Protein AF-A0A949TJ76-F1 (afdb_monomer_lite)

Structure (mmCIF, N/CA/C/O backbone):
data_AF-A0A949TJ76-F1
#
_entry.id   AF-A0A949TJ76-F1
#
loop_
_atom_site.group_PDB
_atom_site.id
_atom_site.type_symbol
_atom_site.label_atom_id
_atom_site.label_a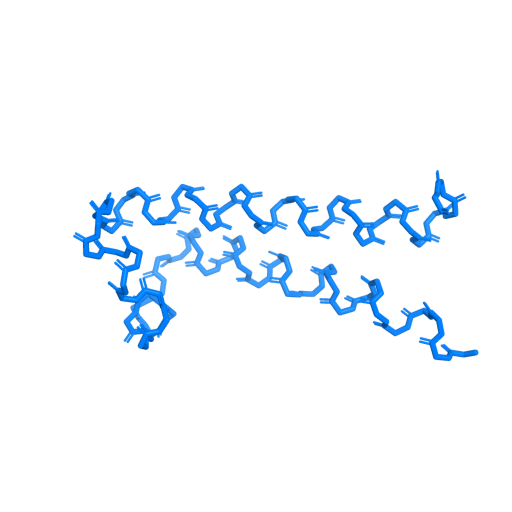lt_id
_atom_site.label_comp_id
_atom_site.label_asym_id
_atom_site.label_entity_id
_atom_site.label_seq_id
_atom_site.pdbx_PDB_ins_code
_atom_site.Cartn_x
_atom_site.Cartn_y
_atom_site.Cartn_z
_atom_site.occupancy
_atom_site.B_iso_or_equiv
_atom_site.auth_seq_id
_atom_site.auth_comp_id
_atom_site.auth_asym_id
_atom_site.auth_atom_id
_atom_site.pdbx_PDB_model_num
ATOM 1 N N . MET A 1 1 ? 15.524 -14.221 -18.235 1.00 56.97 1 MET A N 1
ATOM 2 C CA . MET A 1 1 ? 14.083 -14.414 -17.938 1.00 56.97 1 MET A CA 1
ATOM 3 C C . MET A 1 1 ? 13.672 -13.937 -16.542 1.00 56.97 1 MET A C 1
ATOM 5 O O . MET A 1 1 ? 12.720 -13.179 -16.461 1.00 56.97 1 MET A O 1
ATOM 9 N N . TYR A 1 2 ? 14.378 -14.277 -15.454 1.00 61.12 2 TYR A N 1
ATOM 10 C CA . TYR A 1 2 ? 13.985 -13.882 -14.082 1.00 61.12 2 TYR A CA 1
ATOM 11 C C . TYR A 1 2 ? 13.989 -12.364 -13.798 1.00 61.12 2 TYR A C 1
ATOM 13 O O . TYR A 1 2 ? 13.261 -11.907 -12.923 1.00 61.12 2 TYR A O 1
ATOM 21 N N . LYS A 1 3 ? 14.748 -11.564 -14.562 1.00 68.56 3 LYS A N 1
ATOM 22 C CA . LYS A 1 3 ? 14.816 -10.100 -14.391 1.00 68.56 3 LYS A CA 1
ATOM 23 C C . LYS A 1 3 ? 13.493 -9.368 -14.679 1.00 68.56 3 LYS A C 1
ATOM 25 O O . LYS A 1 3 ? 13.287 -8.287 -14.149 1.00 68.56 3 LYS A O 1
ATOM 30 N N . LEU A 1 4 ? 12.590 -9.964 -15.466 1.00 78.62 4 LEU A N 1
ATOM 31 C CA . LEU A 1 4 ? 11.289 -9.369 -15.815 1.00 78.62 4 LEU A CA 1
ATOM 32 C C . LEU A 1 4 ? 10.158 -9.779 -14.858 1.00 78.62 4 LEU A C 1
ATOM 34 O O . LEU A 1 4 ? 9.117 -9.135 -14.832 1.00 78.62 4 LEU A O 1
ATOM 38 N N . LEU A 1 5 ? 10.359 -10.814 -14.038 1.00 86.19 5 LEU A N 1
ATOM 39 C CA . LEU A 1 5 ? 9.344 -11.294 -13.095 1.00 86.19 5 LEU A CA 1
ATOM 40 C C . LEU A 1 5 ? 9.080 -10.280 -11.976 1.00 86.19 5 LEU A C 1
ATOM 42 O O . LEU A 1 5 ? 7.930 -9.965 -11.688 1.00 86.19 5 LEU A O 1
ATOM 46 N N . ALA A 1 6 ? 10.141 -9.735 -11.380 1.00 87.50 6 ALA A N 1
ATOM 47 C CA . ALA A 1 6 ? 10.038 -8.760 -10.295 1.00 87.50 6 ALA A CA 1
ATOM 48 C C . ALA A 1 6 ? 9.219 -7.500 -10.660 1.00 87.50 6 ALA A C 1
ATOM 50 O O . ALA A 1 6 ? 8.289 -7.176 -9.919 1.00 87.50 6 ALA A O 1
ATOM 51 N N . PRO A 1 7 ? 9.476 -6.804 -11.784 1.00 89.69 7 PRO A N 1
ATOM 52 C CA . PRO A 1 7 ? 8.716 -5.602 -12.114 1.00 89.69 7 PRO A CA 1
ATOM 53 C C . PRO A 1 7 ? 7.258 -5.896 -12.493 1.00 89.69 7 PRO A C 1
ATOM 55 O O . PRO A 1 7 ? 6.377 -5.122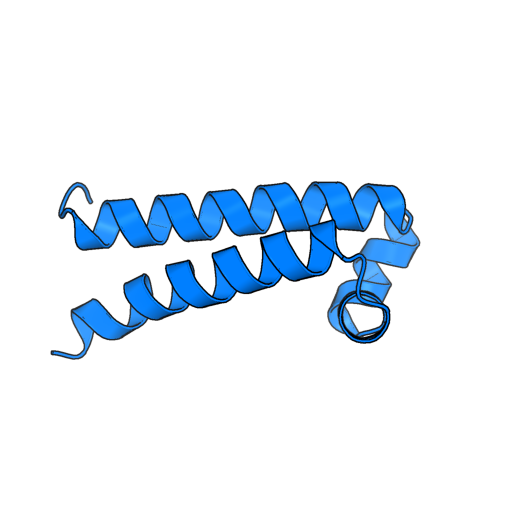 -12.126 1.00 89.69 7 PRO A O 1
ATOM 58 N N . ILE A 1 8 ? 6.964 -7.042 -13.121 1.00 91.94 8 ILE A N 1
ATOM 59 C CA . ILE A 1 8 ? 5.576 -7.481 -13.358 1.00 91.94 8 ILE A CA 1
ATOM 60 C C . ILE A 1 8 ? 4.845 -7.682 -12.024 1.00 91.94 8 ILE A C 1
ATOM 62 O O . ILE A 1 8 ? 3.716 -7.220 -11.862 1.00 91.94 8 ILE A O 1
ATOM 66 N N . LEU A 1 9 ? 5.493 -8.315 -11.041 1.00 93.81 9 LEU A N 1
ATOM 67 C CA . LEU A 1 9 ? 4.919 -8.482 -9.704 1.00 93.81 9 LEU A CA 1
ATOM 68 C C . LEU A 1 9 ? 4.665 -7.136 -9.016 1.00 93.81 9 LEU A C 1
ATOM 70 O O . LEU A 1 9 ? 3.625 -6.980 -8.382 1.00 93.81 9 LEU A O 1
ATOM 74 N N . PHE A 1 10 ? 5.555 -6.150 -9.161 1.00 92.31 10 PHE A N 1
ATOM 75 C CA . PHE A 1 10 ? 5.321 -4.807 -8.619 1.00 92.31 10 PHE A CA 1
ATOM 76 C C . PHE A 1 10 ? 4.099 -4.130 -9.233 1.00 92.31 10 PHE A C 1
ATOM 78 O O . PHE A 1 10 ? 3.289 -3.573 -8.491 1.00 92.31 10 PHE A O 1
ATOM 85 N N . VAL A 1 11 ? 3.908 -4.242 -10.551 1.00 94.12 11 VAL A N 1
ATOM 86 C CA . VAL A 1 11 ? 2.702 -3.723 -11.213 1.00 94.12 11 VAL A CA 1
ATOM 87 C C . VAL A 1 11 ? 1.447 -4.428 -10.689 1.00 94.12 11 VAL A C 1
ATOM 89 O O . VAL A 1 11 ? 0.482 -3.760 -10.319 1.00 94.12 11 VAL A O 1
ATOM 92 N N . LEU A 1 12 ? 1.463 -5.761 -10.593 1.00 95.81 12 LEU A N 1
ATOM 93 C CA . LEU A 1 12 ? 0.315 -6.541 -10.117 1.00 95.81 12 LEU A CA 1
ATOM 94 C C . LEU A 1 12 ? -0.046 -6.217 -8.662 1.00 95.81 12 LEU A C 1
ATOM 96 O O . LEU A 1 12 ? -1.209 -5.957 -8.357 1.00 95.81 12 LEU A O 1
ATOM 100 N N . ILE A 1 13 ? 0.942 -6.190 -7.765 1.00 95.12 13 ILE A N 1
ATOM 101 C CA . ILE A 1 13 ? 0.735 -5.876 -6.344 1.00 95.12 13 ILE A CA 1
ATOM 102 C C . ILE A 1 13 ? 0.298 -4.416 -6.174 1.00 95.12 13 ILE A C 1
ATOM 104 O O . ILE A 1 13 ? -0.560 -4.123 -5.340 1.00 95.12 13 ILE A O 1
ATOM 108 N N . GLY A 1 14 ? 0.849 -3.502 -6.974 1.00 95.00 14 GLY A N 1
ATOM 109 C CA . GLY A 1 14 ? 0.471 -2.095 -6.963 1.00 95.00 14 GLY A CA 1
ATOM 110 C C . GLY A 1 14 ? -0.989 -1.886 -7.368 1.00 95.00 14 GLY A C 1
ATOM 111 O O . GLY A 1 14 ? -1.753 -1.284 -6.613 1.00 95.00 14 GLY A O 1
ATOM 112 N N . LEU A 1 15 ? -1.416 -2.469 -8.494 1.00 95.38 15 LEU A N 1
ATOM 113 C CA . LEU A 1 15 ? -2.816 -2.452 -8.942 1.00 95.38 15 LEU A CA 1
ATOM 114 C C . LEU A 1 15 ? -3.755 -3.095 -7.917 1.00 95.38 15 LEU A C 1
ATOM 116 O O . LEU A 1 15 ? -4.826 -2.561 -7.617 1.00 95.38 15 LEU A O 1
ATOM 120 N N . PHE A 1 16 ? -3.338 -4.218 -7.339 1.00 94.19 16 PHE A N 1
ATOM 121 C CA . PHE A 1 16 ? -4.078 -4.890 -6.281 1.00 94.19 16 PHE A CA 1
ATOM 122 C C . PHE A 1 16 ? -4.263 -3.989 -5.045 1.00 94.19 16 PHE A C 1
ATOM 124 O O . PHE A 1 16 ? -5.350 -3.916 -4.480 1.00 94.19 16 PHE A O 1
ATOM 131 N N . SER A 1 17 ? -3.231 -3.242 -4.647 1.00 93.00 17 SER A N 1
ATOM 132 C CA . SER A 1 17 ? -3.310 -2.312 -3.515 1.00 93.00 17 SER A CA 1
ATOM 133 C C . SER A 1 17 ? -4.229 -1.117 -3.804 1.00 93.00 17 SER A C 1
ATOM 135 O O . SER A 1 17 ? -5.058 -0.767 -2.963 1.00 93.00 17 SER A O 1
ATOM 137 N N . VAL A 1 18 ? -4.164 -0.540 -5.012 1.00 93.31 18 VAL A N 1
ATOM 138 C CA . VAL A 1 18 ? -5.064 0.555 -5.424 1.00 93.31 18 VAL A CA 1
ATOM 139 C C . VAL A 1 18 ? -6.523 0.094 -5.448 1.00 93.31 18 VAL A C 1
ATOM 141 O O . VAL A 1 18 ? -7.395 0.777 -4.910 1.00 93.31 18 VAL A O 1
ATOM 144 N N . THR A 1 19 ? -6.798 -1.077 -6.028 1.00 94.31 19 THR A N 1
ATOM 145 C CA . THR A 1 19 ? -8.160 -1.637 -6.084 1.00 94.31 19 THR A CA 1
ATOM 146 C C . THR A 1 19 ? -8.689 -1.966 -4.690 1.00 94.31 19 THR A C 1
ATOM 148 O O . THR A 1 19 ? -9.803 -1.559 -4.355 1.00 94.31 19 THR A O 1
ATOM 151 N N . ALA A 1 20 ? -7.879 -2.588 -3.830 1.00 92.00 20 ALA A N 1
ATOM 152 C CA . ALA A 1 20 ? -8.245 -2.849 -2.440 1.00 92.00 20 ALA A CA 1
ATOM 153 C C . ALA A 1 20 ? -8.567 -1.559 -1.662 1.00 92.00 20 ALA A C 1
ATOM 155 O O . ALA A 1 20 ? -9.544 -1.519 -0.908 1.00 92.00 20 ALA A O 1
ATOM 156 N N . SER A 1 21 ? -7.804 -0.481 -1.875 1.00 90.75 21 SER A N 1
ATOM 157 C CA . SER A 1 21 ? -8.077 0.836 -1.285 1.00 90.75 21 SER A CA 1
ATOM 158 C C . SER A 1 21 ? -9.342 1.495 -1.822 1.00 90.75 21 SER A C 1
ATOM 160 O O . SER A 1 21 ? -10.094 2.104 -1.047 1.00 90.75 21 SER A O 1
ATOM 162 N N . TYR A 1 22 ? -9.603 1.366 -3.124 1.00 90.56 22 TYR A N 1
ATOM 163 C CA . TYR A 1 22 ? -10.800 1.905 -3.761 1.00 90.56 22 TYR A CA 1
ATOM 164 C C . TYR A 1 22 ? -12.060 1.219 -3.224 1.00 90.56 22 TYR A C 1
ATOM 166 O O . TYR A 1 22 ? -12.921 1.890 -2.653 1.00 90.56 22 TYR A O 1
ATOM 174 N N . PHE A 1 23 ? -12.104 -0.115 -3.280 1.00 90.94 23 PHE A N 1
ATOM 175 C CA . PHE A 1 23 ? -13.221 -0.924 -2.783 1.00 90.94 23 PHE A CA 1
ATOM 176 C C . PHE A 1 23 ? -13.269 -1.061 -1.253 1.00 90.94 23 PHE A C 1
ATOM 178 O O . PHE A 1 23 ? -14.227 -1.616 -0.722 1.00 90.94 23 PHE A O 1
ATOM 185 N N . ASN A 1 24 ? -12.269 -0.543 -0.531 1.00 89.31 24 ASN A N 1
ATOM 186 C CA . ASN A 1 24 ? -12.189 -0.583 0.932 1.00 89.31 24 ASN A CA 1
ATOM 187 C C . ASN A 1 24 ? -12.331 -2.004 1.510 1.00 89.31 24 ASN A C 1
ATOM 189 O O . ASN A 1 24 ? -13.030 -2.203 2.505 1.00 89.31 24 ASN A O 1
ATOM 193 N N . TRP A 1 25 ? -11.679 -2.993 0.897 1.00 90.56 25 TRP A N 1
ATOM 194 C CA . TRP A 1 25 ? -11.824 -4.392 1.297 1.00 90.56 25 TRP A CA 1
ATOM 195 C C . TRP A 1 25 ? -11.459 -4.620 2.767 1.00 90.56 25 TRP A C 1
ATOM 197 O O . TRP A 1 25 ? -10.303 -4.462 3.166 1.00 90.56 25 TRP A O 1
ATOM 207 N N . ASP A 1 26 ? -12.436 -5.048 3.569 1.00 87.38 26 ASP A N 1
ATOM 208 C CA . ASP A 1 26 ? -12.245 -5.318 4.996 1.00 87.38 26 ASP A CA 1
ATOM 209 C C . ASP A 1 26 ? -11.118 -6.303 5.255 1.00 87.38 26 ASP A C 1
ATOM 211 O O . ASP A 1 26 ? -10.253 -6.045 6.085 1.00 87.38 26 ASP A O 1
ATOM 215 N N . TRP A 1 27 ? -11.069 -7.394 4.499 1.00 86.12 27 TRP A N 1
ATOM 216 C CA . TRP A 1 27 ? -10.046 -8.419 4.667 1.00 86.12 27 TRP A CA 1
ATOM 217 C C . TRP A 1 27 ? -8.622 -7.889 4.4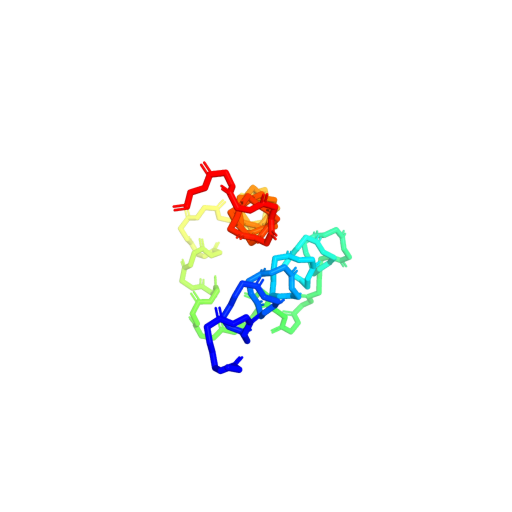03 1.00 86.12 27 TRP A C 1
ATOM 219 O O . TRP A 1 27 ? -7.674 -8.327 5.052 1.00 86.12 27 TRP A O 1
ATOM 229 N N . TYR A 1 28 ? -8.462 -6.903 3.511 1.00 87.56 28 TYR A N 1
ATOM 230 C CA . TYR A 1 28 ? -7.169 -6.290 3.199 1.00 87.56 28 TYR A CA 1
ATOM 231 C C . TYR A 1 28 ? -6.682 -5.404 4.351 1.00 87.56 28 TYR A C 1
ATOM 233 O O . TYR A 1 28 ? -5.563 -5.569 4.842 1.00 87.56 28 TYR A O 1
ATOM 241 N N . PHE A 1 29 ? -7.549 -4.511 4.841 1.00 85.81 29 PHE A N 1
ATOM 242 C CA . PHE A 1 29 ? -7.227 -3.577 5.927 1.00 85.81 29 PHE A CA 1
ATOM 243 C C . PHE A 1 29 ? -7.221 -4.224 7.315 1.00 85.81 29 PHE A C 1
ATOM 245 O O . PHE A 1 29 ? -6.611 -3.695 8.244 1.00 85.81 29 PHE A O 1
ATOM 252 N N . ASN A 1 30 ? -7.859 -5.384 7.460 1.00 85.94 30 ASN A N 1
ATOM 253 C CA . ASN A 1 30 ? -7.924 -6.133 8.708 1.00 85.94 30 ASN A CA 1
ATOM 254 C C . ASN A 1 30 ? -6.817 -7.206 8.820 1.00 85.94 30 ASN A C 1
ATOM 256 O O . ASN A 1 30 ? -6.824 -8.005 9.750 1.00 85.94 30 ASN A O 1
ATOM 260 N N . ASN A 1 31 ? -5.826 -7.221 7.923 1.00 85.94 31 ASN A N 1
ATOM 261 C CA . ASN A 1 31 ? -4.634 -8.065 8.069 1.00 85.94 31 ASN A CA 1
ATOM 262 C C . ASN A 1 31 ? -3.730 -7.589 9.215 1.00 85.94 31 ASN A C 1
ATOM 264 O O . ASN A 1 31 ? -3.659 -6.397 9.484 1.00 85.94 31 ASN A O 1
ATOM 268 N N . TYR A 1 32 ? -2.968 -8.487 9.860 1.00 78.94 32 TYR A N 1
ATOM 269 C CA . TYR A 1 32 ? -2.079 -8.129 10.988 1.00 78.94 32 TYR A CA 1
ATOM 270 C C . TYR A 1 32 ? -1.146 -6.943 10.674 1.00 78.94 32 TYR A C 1
ATOM 272 O O . TYR A 1 32 ? -1.006 -6.030 11.484 1.00 78.94 32 TYR A O 1
ATOM 280 N N . ARG A 1 33 ? -0.585 -6.912 9.459 1.00 77.88 33 ARG A N 1
ATOM 281 C CA . ARG A 1 33 ? 0.323 -5.852 8.992 1.00 77.88 33 ARG A CA 1
ATOM 282 C C . ARG A 1 33 ? -0.403 -4.538 8.677 1.00 77.88 33 ARG A C 1
ATOM 284 O O . ARG A 1 33 ? 0.071 -3.475 9.059 1.00 77.88 33 ARG A O 1
ATOM 291 N N . ALA A 1 34 ? -1.565 -4.606 8.027 1.00 79.38 34 ALA A N 1
ATOM 292 C CA . ALA A 1 34 ? -2.351 -3.421 7.675 1.00 79.38 34 ALA A CA 1
ATOM 293 C C . ALA A 1 34 ? -3.063 -2.812 8.892 1.00 79.38 34 ALA A C 1
ATOM 295 O O . ALA A 1 34 ? -3.151 -1.592 9.008 1.00 79.38 34 ALA A O 1
ATOM 296 N N . ARG A 1 35 ? -3.494 -3.647 9.847 1.00 84.94 35 ARG A N 1
ATOM 297 C CA . ARG A 1 35 ? -4.126 -3.224 11.103 1.00 84.94 35 ARG A CA 1
ATOM 29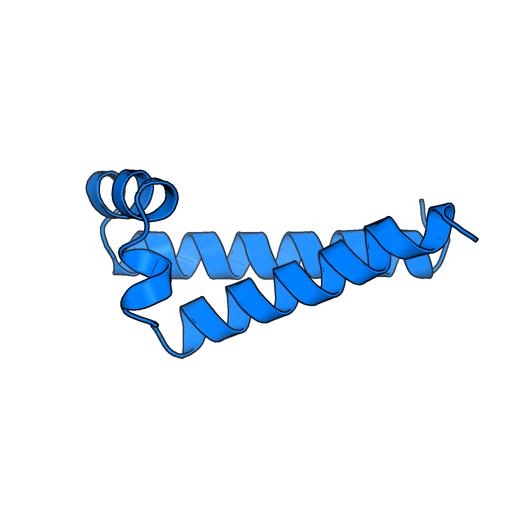8 C C . ARG A 1 35 ? -3.248 -2.292 11.918 1.00 84.94 35 ARG A C 1
ATOM 300 O O . ARG A 1 35 ? -3.782 -1.388 12.548 1.00 84.94 35 ARG A O 1
ATOM 307 N N . PHE A 1 36 ? -1.933 -2.504 11.927 1.00 88.19 36 PHE A N 1
ATOM 308 C CA . PHE A 1 36 ? -1.015 -1.605 12.623 1.00 88.19 36 PHE A CA 1
ATOM 309 C C . PHE A 1 36 ? -1.090 -0.190 12.039 1.00 88.19 36 PHE A C 1
ATOM 311 O O . PHE A 1 36 ? -1.329 0.762 12.777 1.00 88.19 36 PHE A O 1
ATOM 318 N N . LEU A 1 37 ? -1.018 -0.064 10.709 1.00 86.12 37 LEU A N 1
ATOM 319 C CA . LEU A 1 37 ? -1.185 1.222 10.031 1.00 86.12 37 LEU A CA 1
ATOM 320 C C . LEU A 1 37 ? -2.575 1.818 10.288 1.00 86.12 37 LEU A C 1
ATOM 322 O O . LEU A 1 37 ? -2.691 2.977 10.669 1.00 86.12 37 LEU A O 1
ATOM 326 N N . VAL A 1 38 ? -3.635 1.017 10.149 1.00 89.62 38 VAL A N 1
ATOM 327 C CA . VAL A 1 38 ? -5.020 1.453 10.393 1.00 89.62 38 VAL A CA 1
ATOM 328 C C . VAL A 1 38 ? -5.21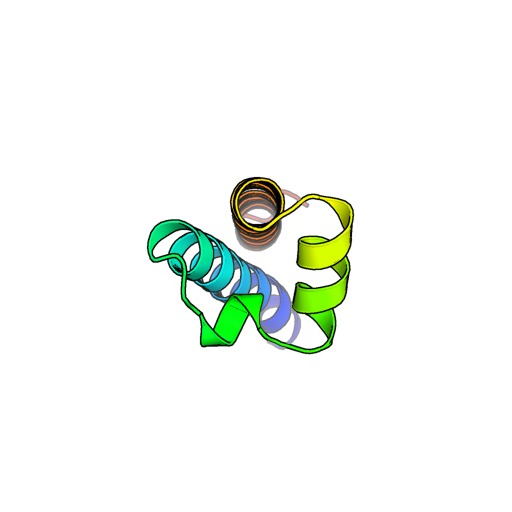8 1.950 11.830 1.00 89.62 38 VAL A C 1
ATOM 330 O O . VAL A 1 38 ? -5.982 2.887 12.033 1.00 89.62 38 VAL A O 1
ATOM 333 N N . LYS A 1 39 ? -4.529 1.375 12.825 1.00 89.56 39 LYS A N 1
ATOM 334 C CA . LYS A 1 39 ? -4.574 1.848 14.218 1.00 89.56 39 LYS A CA 1
ATOM 335 C C . LYS A 1 39 ? -3.881 3.197 14.417 1.00 89.56 39 LYS A C 1
ATOM 337 O O . LYS A 1 39 ? -4.326 3.957 15.265 1.00 89.56 39 LYS A O 1
ATOM 342 N N . ILE A 1 40 ? -2.827 3.495 13.654 1.00 91.44 40 ILE A N 1
ATOM 343 C CA . ILE A 1 40 ? -2.070 4.752 13.778 1.00 91.44 40 ILE A CA 1
ATOM 344 C C . ILE A 1 40 ? -2.784 5.898 13.055 1.00 91.44 40 ILE A C 1
ATOM 346 O O . ILE A 1 40 ? -3.009 6.950 13.641 1.00 91.44 40 ILE A O 1
ATOM 350 N N . ILE A 1 41 ? -3.138 5.704 11.780 1.00 90.75 41 ILE A N 1
ATOM 351 C CA . ILE A 1 41 ? -3.651 6.775 10.901 1.00 90.75 41 ILE A CA 1
ATOM 352 C C . ILE A 1 41 ? -5.152 6.662 10.600 1.00 90.75 41 ILE A C 1
ATOM 354 O O . ILE A 1 41 ? -5.704 7.421 9.800 1.00 90.75 41 ILE A O 1
ATOM 358 N N . GLY A 1 42 ? -5.836 5.699 11.218 1.00 90.31 42 GLY A N 1
ATOM 359 C CA . GLY A 1 42 ? -7.239 5.408 10.953 1.00 90.31 42 GLY A CA 1
ATOM 360 C C . GLY A 1 42 ? -7.461 4.714 9.607 1.00 90.31 42 GLY A C 1
ATOM 361 O O . GLY A 1 42 ? -6.588 4.626 8.740 1.00 90.31 42 GLY A O 1
ATOM 362 N N . ARG A 1 43 ? -8.685 4.226 9.394 1.00 88.12 43 ARG A N 1
ATOM 363 C CA . ARG A 1 43 ? -9.026 3.476 8.1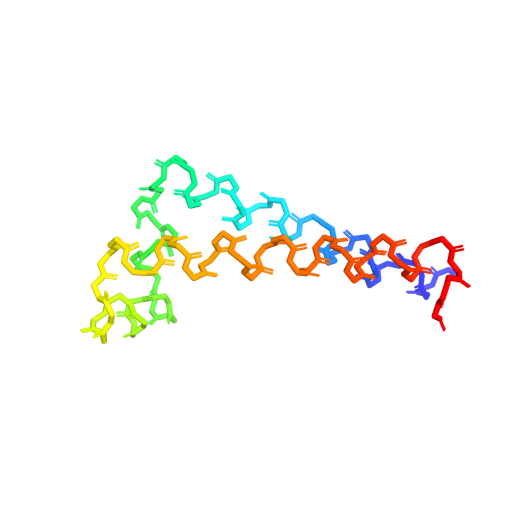76 1.00 88.12 43 ARG A CA 1
ATOM 364 C C . ARG A 1 43 ? -9.002 4.339 6.915 1.00 88.12 43 ARG A C 1
ATOM 366 O O . ARG A 1 43 ? -8.537 3.895 5.871 1.00 88.12 43 ARG A O 1
ATOM 373 N N . ARG A 1 44 ? -9.465 5.588 7.010 1.00 89.50 44 ARG A N 1
ATOM 374 C CA . ARG A 1 44 ? -9.436 6.538 5.888 1.00 89.50 44 ARG A CA 1
ATOM 375 C C . ARG A 1 44 ? -8.001 6.930 5.520 1.00 89.50 44 ARG A C 1
ATOM 377 O O . ARG A 1 44 ? -7.685 6.954 4.335 1.00 89.50 44 ARG A O 1
ATOM 384 N N . GLY A 1 45 ? -7.142 7.162 6.517 1.00 89.19 45 GLY A N 1
ATOM 385 C CA . GLY A 1 45 ? -5.718 7.434 6.303 1.00 89.19 45 GLY A CA 1
ATOM 386 C C . GLY A 1 45 ? -5.002 6.245 5.667 1.00 89.19 45 GLY A C 1
ATOM 387 O O . GLY A 1 45 ? -4.305 6.415 4.671 1.00 89.19 45 GLY A O 1
ATOM 388 N N . ALA A 1 46 ? -5.258 5.030 6.162 1.00 91.75 46 ALA A N 1
ATOM 389 C CA . ALA A 1 46 ? -4.709 3.812 5.574 1.00 91.75 46 ALA A CA 1
ATOM 390 C C . ALA A 1 46 ? -5.096 3.672 4.097 1.00 91.75 46 ALA A C 1
ATOM 392 O O . ALA A 1 46 ? -4.224 3.450 3.266 1.00 91.75 46 ALA A O 1
ATOM 393 N N . ARG A 1 47 ? -6.366 3.879 3.732 1.00 91.81 47 ARG A N 1
ATOM 394 C CA . ARG A 1 47 ? -6.791 3.825 2.322 1.00 91.81 47 ARG A CA 1
ATOM 395 C C . ARG A 1 47 ? -5.991 4.775 1.435 1.00 91.81 47 ARG A C 1
ATOM 397 O O . ARG A 1 47 ? -5.494 4.350 0.401 1.00 91.81 47 ARG A O 1
ATOM 404 N N . ILE A 1 48 ? -5.840 6.032 1.852 1.00 92.25 48 ILE A N 1
ATOM 405 C CA . ILE A 1 48 ? -5.076 7.034 1.095 1.00 92.25 48 ILE A CA 1
ATOM 406 C C . ILE A 1 48 ? -3.615 6.589 0.955 1.00 92.25 48 ILE A C 1
ATOM 408 O O . ILE A 1 48 ? -3.080 6.585 -0.152 1.00 92.25 48 ILE A O 1
ATOM 412 N N . PHE A 1 49 ? -2.998 6.136 2.049 1.00 92.56 49 PHE A N 1
ATOM 413 C CA . PHE A 1 49 ? -1.625 5.637 2.046 1.00 92.56 49 PHE A CA 1
ATOM 414 C C . PHE A 1 49 ? -1.430 4.469 1.071 1.00 92.56 49 PHE A C 1
ATOM 416 O O . PHE A 1 49 ? -0.532 4.509 0.235 1.00 92.56 49 PHE A O 1
ATOM 423 N N . TYR A 1 50 ? -2.292 3.452 1.132 1.00 91.62 50 TYR A N 1
ATOM 424 C CA . TYR A 1 50 ? -2.197 2.281 0.260 1.00 91.62 50 TYR A CA 1
ATOM 425 C C . TYR A 1 50 ? -2.516 2.611 -1.206 1.00 91.62 50 TYR A C 1
ATOM 427 O O . TYR A 1 50 ? -1.931 2.008 -2.099 1.00 91.62 50 TYR A O 1
ATOM 435 N N . THR A 1 51 ? -3.361 3.613 -1.484 1.00 94.19 51 THR A N 1
ATOM 436 C CA . THR A 1 51 ? -3.536 4.126 -2.854 1.00 94.19 51 THR A CA 1
ATOM 437 C C . THR A 1 51 ? -2.236 4.723 -3.395 1.00 94.19 51 THR A C 1
ATOM 439 O O . THR A 1 51 ? -1.816 4.362 -4.492 1.00 94.19 51 THR A O 1
ATOM 442 N N . PHE A 1 52 ? -1.565 5.596 -2.634 1.00 96.00 52 PHE A N 1
ATOM 443 C CA . PHE A 1 52 ? -0.287 6.180 -3.060 1.00 96.00 52 PHE A CA 1
ATOM 444 C C . PHE A 1 52 ? 0.820 5.131 -3.175 1.00 96.00 52 PHE A C 1
ATOM 446 O O . PHE A 1 52 ? 1.560 5.132 -4.156 1.00 96.00 52 PHE A O 1
ATOM 453 N N . LEU A 1 53 ? 0.898 4.202 -2.219 1.00 94.94 53 LEU A N 1
ATOM 454 C CA . LEU A 1 53 ? 1.839 3.087 -2.261 1.00 94.94 53 LEU A CA 1
ATOM 455 C C . LEU A 1 53 ? 1.619 2.221 -3.507 1.00 94.94 53 LEU A C 1
ATOM 457 O O . LEU A 1 53 ? 2.576 1.863 -4.188 1.00 94.94 53 LEU A O 1
ATOM 461 N N . GLY A 1 54 ? 0.361 1.912 -3.827 1.00 94.94 54 GLY A N 1
ATOM 462 C CA . GLY A 1 54 ? 0.007 1.135 -5.007 1.00 94.94 54 GLY A CA 1
ATOM 463 C C . GLY A 1 54 ? 0.403 1.832 -6.309 1.00 94.94 54 GLY A C 1
ATOM 464 O O . GLY A 1 54 ? 1.051 1.218 -7.153 1.00 94.94 54 GLY A O 1
ATOM 465 N N . LEU A 1 55 ? 0.098 3.127 -6.449 1.00 95.88 55 LEU A N 1
ATOM 466 C CA . LEU A 1 55 ? 0.513 3.926 -7.610 1.00 95.88 55 LEU A CA 1
ATOM 467 C C . LEU A 1 55 ? 2.038 4.006 -7.746 1.00 95.88 55 LEU A C 1
ATOM 469 O O . LEU A 1 55 ? 2.561 3.881 -8.852 1.00 95.88 55 LEU A O 1
ATOM 473 N N . PHE A 1 56 ? 2.752 4.160 -6.632 1.00 96.06 56 PHE A N 1
ATOM 474 C CA . PHE A 1 56 ? 4.212 4.173 -6.611 1.00 96.06 56 PHE A CA 1
ATOM 475 C C . PHE A 1 56 ? 4.805 2.844 -7.102 1.00 96.06 56 PHE A C 1
ATOM 477 O O . PHE A 1 56 ? 5.700 2.844 -7.945 1.00 96.06 56 PHE A O 1
ATOM 484 N N . LEU A 1 57 ? 4.269 1.708 -6.642 1.00 95.25 57 LEU A N 1
ATOM 485 C CA . LEU A 1 57 ? 4.700 0.378 -7.089 1.00 95.25 57 LEU A CA 1
ATOM 486 C C . LEU A 1 57 ? 4.418 0.140 -8.577 1.00 95.25 57 LEU A C 1
ATOM 488 O O . LEU A 1 57 ? 5.268 -0.416 -9.272 1.00 95.25 57 LEU A O 1
ATOM 492 N N . VAL A 1 58 ? 3.262 0.589 -9.079 1.00 95.50 58 VAL A N 1
ATOM 493 C CA . VAL A 1 58 ? 2.947 0.525 -10.515 1.00 95.50 58 VAL A CA 1
ATOM 494 C C . VAL A 1 58 ? 3.928 1.375 -11.320 1.00 95.50 58 VAL A C 1
ATOM 496 O O . VAL A 1 58 ? 4.484 0.885 -12.299 1.00 95.50 58 VAL A O 1
ATOM 499 N N . GLY A 1 59 ? 4.181 2.616 -10.896 1.00 94.69 59 GLY A N 1
ATOM 500 C CA . GLY A 1 59 ? 5.125 3.516 -11.561 1.00 94.69 59 GLY A CA 1
ATOM 501 C C . GLY A 1 59 ? 6.541 2.942 -11.615 1.00 94.69 59 GLY A C 1
ATOM 502 O O . GLY A 1 59 ? 7.155 2.925 -12.680 1.00 94.69 59 GLY A O 1
ATOM 503 N N . LEU A 1 60 ? 7.032 2.392 -10.500 1.00 93.50 60 LEU A N 1
ATOM 504 C CA . LEU A 1 60 ? 8.327 1.711 -10.450 1.00 93.50 60 LEU A CA 1
ATOM 505 C C . LEU A 1 60 ? 8.374 0.487 -11.367 1.00 93.50 60 LEU A C 1
ATOM 507 O O . LEU A 1 60 ? 9.317 0.341 -12.142 1.00 93.50 60 LEU A O 1
ATOM 511 N N . GLY A 1 61 ? 7.359 -0.377 -11.304 1.00 92.38 61 GLY A N 1
ATOM 512 C CA . GLY A 1 61 ? 7.288 -1.572 -12.140 1.00 92.38 61 GLY A CA 1
ATOM 513 C C . GLY A 1 61 ? 7.282 -1.235 -13.633 1.00 92.38 61 GLY A C 1
ATOM 514 O O . GLY A 1 61 ? 8.038 -1.831 -14.397 1.00 92.38 61 GLY A O 1
ATOM 515 N N . LEU A 1 62 ? 6.501 -0.231 -14.044 1.00 93.12 62 LEU A N 1
ATOM 516 C CA . LEU A 1 62 ? 6.471 0.252 -15.426 1.00 93.12 62 LEU A CA 1
ATOM 517 C C . LEU A 1 62 ? 7.799 0.878 -15.856 1.00 93.12 62 LEU A C 1
ATOM 519 O O . LEU A 1 62 ? 8.258 0.603 -16.959 1.00 93.12 62 LEU A O 1
ATOM 523 N N . SER A 1 63 ? 8.434 1.681 -15.001 1.00 91.38 63 SER A N 1
ATOM 524 C CA . SER A 1 63 ? 9.711 2.324 -15.328 1.00 91.38 63 SER A CA 1
ATOM 525 C C . SER A 1 63 ? 10.812 1.296 -15.618 1.00 91.38 63 SER A C 1
ATOM 527 O O . SER A 1 63 ? 11.533 1.421 -16.607 1.00 91.38 63 SER A O 1
ATOM 529 N N . ILE A 1 64 ? 10.872 0.229 -14.814 1.00 89.94 64 ILE A N 1
ATOM 530 C CA . ILE A 1 64 ? 11.811 -0.888 -15.001 1.00 89.94 64 ILE A CA 1
ATOM 531 C C . ILE A 1 64 ? 11.468 -1.693 -16.268 1.00 89.94 64 ILE A C 1
ATOM 533 O O . ILE A 1 64 ? 12.366 -2.104 -16.998 1.00 89.94 64 ILE A O 1
ATOM 537 N N . LEU A 1 65 ? 10.180 -1.919 -16.563 1.00 88.75 65 LEU A N 1
ATOM 538 C CA . LEU A 1 65 ? 9.759 -2.631 -17.783 1.00 88.75 65 LEU A CA 1
ATOM 539 C C . LEU A 1 65 ? 10.073 -1.856 -19.064 1.00 88.75 65 LEU A C 1
ATOM 541 O O . LEU A 1 65 ? 10.403 -2.466 -20.077 1.00 88.75 65 LEU A O 1
ATOM 545 N N . LEU A 1 66 ? 9.970 -0.528 -19.016 1.00 88.62 66 LEU A N 1
ATOM 546 C CA . LEU A 1 66 ? 10.288 0.359 -20.133 1.00 88.62 66 LEU A CA 1
ATOM 547 C C . LEU A 1 66 ? 11.801 0.582 -20.305 1.00 88.62 66 LEU A C 1
ATOM 549 O O . LEU A 1 66 ? 12.204 1.202 -21.283 1.00 88.62 66 LEU A O 1
ATOM 553 N N . GLY A 1 67 ? 12.637 0.071 -19.391 1.00 81.44 67 GLY A N 1
ATOM 554 C CA . GLY A 1 67 ? 14.094 0.228 -19.439 1.00 81.44 67 GLY A CA 1
ATOM 555 C C . GLY A 1 67 ? 14.574 1.640 -19.100 1.00 81.44 67 GLY A C 1
ATOM 556 O O . GLY A 1 67 ? 15.683 2.015 -19.469 1.00 81.44 67 GLY A O 1
ATOM 557 N N . ASN A 1 68 ? 13.742 2.427 -18.412 1.00 74.00 68 ASN A N 1
ATOM 558 C CA . ASN A 1 68 ? 14.077 3.790 -17.995 1.00 74.00 68 ASN A CA 1
ATOM 559 C C . ASN A 1 68 ? 14.987 3.824 -16.748 1.00 74.00 68 ASN A C 1
ATOM 561 O O . ASN A 1 68 ? 15.432 4.899 -16.349 1.00 74.00 68 ASN A O 1
ATOM 565 N N . ILE A 1 69 ? 15.216 2.665 -16.114 1.00 66.44 69 ILE A N 1
ATOM 566 C CA . ILE A 1 69 ? 16.051 2.418 -14.925 1.00 66.44 69 ILE A CA 1
ATOM 567 C C . ILE A 1 69 ? 16.660 1.022 -15.077 1.00 66.44 69 ILE A C 1
ATOM 569 O O . ILE A 1 69 ? 17.860 0.860 -14.768 1.00 66.44 69 ILE A O 1
#

Foldseek 3Di:
DVLLVVLVVLLVVLVVLLVCLVVVDPVVCVDPVNVVVCVVLNSNRSSVVSNVSSVVSNVVSVCVVVVVD

Secondary structure (DSSP, 8-state):
-GGGHHHHHHHHHHHHHHHHHHHT-HHHHTSHHHHHHHHHHHHHHHHHHHHHHHHHHHHHHHHHHTT--

pLDDT: mean 88.56, std 7.91, range [56.97, 96.06]

Sequence (69 aa):
MYKLLAPILFVLIGLFSVTASYFNWDWYFNNYRARFLVKIIGRRGARIFYTFLGLFLVGLGLSILLGNI

Radius of gyration: 13.42 Å; chains: 1; bounding box: 29×22×34 Å